Protein AF-A0A3S0E0T2-F1 (afdb_monomer_lite)

pLDDT: mean 77.17, std 16.11, range [39.56, 94.88]

Foldseek 3Di:
DVVVVVVVVVVVPPDPPCPPDPPPDPDPVVVVVVVCVVDDDVDDDPPDPPDFDDKWAWAAWADDVPDQWIWTDIDPDDIDIDGPVQDDRFWGWDQGPVRDTDIAGNQWIGGPNDIHHHDDDDDDDDD

Structure (mmCIF, N/CA/C/O backbone):
data_AF-A0A3S0E0T2-F1
#
_entry.id   AF-A0A3S0E0T2-F1
#
loop_
_atom_site.group_PDB
_atom_site.id
_atom_site.type_symbol
_atom_site.label_atom_id
_atom_site.label_alt_id
_atom_site.label_comp_id
_atom_site.label_asym_id
_atom_site.label_entity_id
_atom_site.label_seq_id
_atom_site.pdbx_PDB_ins_code
_atom_site.Cartn_x
_atom_site.Cartn_y
_atom_site.Cartn_z
_atom_site.occupancy
_atom_site.B_iso_or_equiv
_atom_site.auth_seq_id
_atom_site.auth_comp_id
_atom_site.auth_asym_id
_atom_site.auth_atom_id
_atom_site.pdbx_PDB_model_num
ATOM 1 N N . MET A 1 1 ? -60.738 26.864 17.335 1.00 58.75 1 MET A N 1
ATOM 2 C CA . MET A 1 1 ? -60.518 25.616 16.564 1.00 58.75 1 MET A CA 1
ATOM 3 C C . MET A 1 1 ? -59.844 25.845 15.204 1.00 58.75 1 MET A C 1
ATOM 5 O O . MET A 1 1 ? -58.855 25.179 14.947 1.00 58.75 1 MET A O 1
ATOM 9 N N . LYS A 1 2 ? -60.249 26.828 14.376 1.00 58.34 2 LYS A N 1
ATOM 10 C CA . LYS A 1 2 ? -59.573 27.142 13.087 1.00 58.34 2 LYS A CA 1
ATOM 11 C C . LYS A 1 2 ? -58.068 27.472 13.188 1.00 58.34 2 LYS A C 1
ATOM 13 O O . LYS A 1 2 ? -57.302 27.062 12.328 1.00 58.34 2 LYS A O 1
ATOM 18 N N . ARG A 1 3 ? -57.631 28.157 14.254 1.00 66.19 3 ARG A N 1
ATOM 19 C CA . ARG A 1 3 ? -56.207 28.491 14.476 1.00 66.19 3 ARG A CA 1
ATOM 20 C C . ARG A 1 3 ? -55.331 27.269 14.786 1.00 66.19 3 ARG A C 1
ATOM 22 O O . ARG A 1 3 ? -54.161 27.275 14.440 1.00 66.19 3 ARG A O 1
ATOM 29 N N . LEU A 1 4 ? -55.908 26.220 15.381 1.00 73.44 4 LEU A N 1
ATOM 30 C CA . LEU A 1 4 ? -55.196 24.973 15.686 1.00 73.44 4 LEU A CA 1
ATOM 31 C C . LEU A 1 4 ? -54.940 24.161 14.408 1.00 73.44 4 LEU A C 1
ATOM 33 O O . LEU A 1 4 ? -53.854 23.632 14.224 1.00 73.44 4 LEU A O 1
ATOM 37 N N . VAL A 1 5 ? -55.919 24.129 13.497 1.00 75.25 5 VAL A N 1
ATOM 38 C CA . VAL A 1 5 ? -55.799 23.456 12.191 1.00 75.25 5 VAL A CA 1
ATOM 39 C C . VAL A 1 5 ? -54.742 24.132 11.317 1.00 75.25 5 VAL A C 1
ATOM 41 O O . VAL A 1 5 ? -53.956 23.449 10.668 1.00 75.25 5 VAL A O 1
ATOM 44 N N . LEU A 1 6 ? -54.679 25.468 11.346 1.00 69.44 6 LEU A N 1
ATOM 45 C CA . LEU A 1 6 ? -53.649 26.214 10.622 1.00 69.44 6 LEU A CA 1
ATOM 46 C C . LEU A 1 6 ? -52.248 25.909 11.177 1.00 69.44 6 LEU A C 1
ATOM 48 O O . LEU A 1 6 ? -51.321 25.689 10.408 1.00 69.44 6 LEU A O 1
ATOM 52 N N . LEU A 1 7 ? -52.109 25.826 12.505 1.00 70.31 7 LEU A N 1
ATOM 53 C CA . LEU A 1 7 ? -50.840 25.482 13.149 1.00 70.31 7 LEU A CA 1
ATOM 54 C C . LEU A 1 7 ? -50.393 24.049 12.814 1.00 70.31 7 LEU A C 1
ATOM 56 O O . LEU A 1 7 ? -49.207 23.809 12.619 1.00 70.31 7 LEU A O 1
ATOM 60 N N . LEU A 1 8 ? -51.343 23.114 12.703 1.00 68.62 8 LEU A N 1
ATOM 61 C CA . LEU A 1 8 ? -51.059 21.717 12.366 1.00 68.62 8 LEU A CA 1
ATOM 62 C C . LEU A 1 8 ? -50.566 21.556 10.918 1.00 68.62 8 LEU A C 1
ATOM 64 O O . LEU A 1 8 ? -49.684 20.744 10.663 1.00 68.62 8 LEU A O 1
ATOM 68 N N . MET A 1 9 ? -51.093 22.358 9.985 1.00 65.19 9 MET A N 1
ATOM 69 C CA . MET A 1 9 ? -50.691 22.337 8.571 1.00 65.19 9 MET A CA 1
ATOM 70 C C . MET A 1 9 ? -49.297 22.930 8.325 1.00 65.19 9 MET A C 1
ATOM 72 O O . MET A 1 9 ? -48.598 22.476 7.423 1.00 65.19 9 MET A O 1
ATOM 76 N N . LEU A 1 10 ? -48.856 23.903 9.131 1.00 63.16 10 LEU A N 1
ATOM 77 C CA . LEU A 1 10 ? -47.511 24.477 8.988 1.00 63.16 10 LEU A CA 1
ATOM 78 C C . LEU A 1 10 ? -46.386 23.536 9.461 1.00 63.16 10 LEU A C 1
ATOM 80 O O . LEU A 1 10 ? -45.262 23.665 8.986 1.00 63.16 10 LEU A O 1
ATOM 84 N N . VAL A 1 11 ? -46.670 22.571 10.343 1.00 61.34 11 VAL A N 1
ATOM 85 C CA . VAL A 1 11 ? -45.660 21.619 10.856 1.00 61.34 11 VAL A CA 1
ATOM 86 C C . VAL A 1 11 ? -45.352 20.496 9.853 1.00 61.34 11 VAL A C 1
ATOM 88 O O . VAL A 1 11 ? -44.276 19.906 9.890 1.00 61.34 11 VAL A O 1
ATOM 91 N N . SER A 1 12 ? -46.252 20.211 8.909 1.00 59.22 12 SER A N 1
ATOM 92 C CA . SER A 1 12 ? -46.077 19.110 7.948 1.00 59.22 12 SER A CA 1
ATOM 93 C C . SER A 1 12 ? -45.154 19.435 6.764 1.00 59.22 12 SER A C 1
ATOM 95 O O . SER A 1 12 ? -44.809 18.528 6.010 1.00 59.22 12 SER A O 1
ATOM 97 N N . LEU A 1 13 ? -44.731 20.693 6.586 1.00 58.47 13 LEU A N 1
ATOM 98 C CA . LEU A 1 13 ? -43.877 21.100 5.458 1.00 58.47 13 LEU A CA 1
ATOM 99 C C . LEU A 1 13 ? -42.366 20.912 5.708 1.00 58.47 13 LEU A C 1
ATOM 101 O O . LEU A 1 13 ? -41.576 21.080 4.784 1.00 58.47 13 LEU A O 1
ATOM 105 N N . SER A 1 14 ? -41.940 20.543 6.919 1.00 54.09 14 SER A N 1
ATOM 106 C CA . SER A 1 14 ? -40.516 20.535 7.304 1.00 54.09 14 SER A CA 1
ATOM 107 C C . SER A 1 14 ? -39.761 19.221 7.032 1.00 54.09 14 SER A C 1
ATOM 109 O O . SER A 1 14 ? -38.610 19.095 7.434 1.00 54.09 14 SER A O 1
ATOM 111 N N . ALA A 1 15 ? -40.371 18.227 6.378 1.00 55.31 15 ALA A N 1
ATOM 112 C CA . ALA A 1 15 ? -39.846 16.854 6.376 1.00 55.31 15 ALA A CA 1
ATOM 113 C C . ALA A 1 15 ? -38.825 16.500 5.268 1.00 55.31 15 ALA A C 1
ATOM 115 O O . ALA A 1 15 ? -38.315 15.386 5.284 1.00 55.31 15 ALA A O 1
ATOM 116 N N . ASN A 1 16 ? -38.511 17.388 4.313 1.00 54.97 16 ASN A N 1
ATOM 117 C CA . ASN A 1 16 ? -37.729 17.011 3.114 1.00 54.97 16 ASN A CA 1
ATOM 118 C C . ASN A 1 16 ? -36.579 17.957 2.722 1.00 54.97 16 ASN A C 1
ATOM 120 O O . ASN A 1 16 ? -36.100 17.879 1.597 1.00 54.97 16 ASN A O 1
ATOM 124 N N . ALA A 1 17 ? -36.120 18.847 3.604 1.00 52.25 17 ALA A N 1
ATOM 125 C CA . ALA A 1 17 ? -35.097 19.838 3.238 1.00 52.25 17 ALA A CA 1
ATOM 126 C C . ALA A 1 17 ? -33.924 19.923 4.226 1.00 52.25 17 ALA A C 1
ATOM 128 O O . ALA A 1 17 ? -33.350 20.990 4.423 1.00 52.25 17 ALA A O 1
ATOM 129 N N . ALA A 1 18 ? -33.557 18.802 4.847 1.00 53.03 18 ALA A N 1
ATOM 130 C CA . ALA A 1 18 ? -32.244 18.675 5.464 1.00 53.03 18 ALA A CA 1
ATOM 131 C C . ALA A 1 18 ? -31.296 18.067 4.422 1.00 53.03 18 ALA A C 1
ATOM 133 O O . ALA A 1 18 ? -31.055 16.860 4.399 1.00 53.03 18 ALA A O 1
ATOM 134 N N . ASP A 1 19 ? -30.812 18.913 3.511 1.00 59.38 19 ASP A N 1
ATOM 135 C CA . ASP A 1 19 ? -29.590 18.636 2.757 1.00 59.38 19 ASP A CA 1
ATOM 136 C C . ASP A 1 19 ? -28.441 18.619 3.773 1.00 59.38 19 ASP A C 1
ATOM 138 O O . ASP A 1 19 ? -27.831 19.636 4.108 1.00 59.38 19 ASP A O 1
ATOM 142 N N . GLU A 1 20 ? -28.230 17.451 4.376 1.00 57.28 20 GLU A N 1
ATOM 143 C CA . GLU A 1 20 ? -27.214 17.244 5.398 1.00 57.28 20 GLU A CA 1
ATOM 144 C C . GLU A 1 20 ? -25.847 17.157 4.726 1.00 57.28 20 GLU A C 1
ATOM 146 O O . GLU A 1 20 ? -25.375 16.094 4.311 1.00 57.28 20 GLU A O 1
ATOM 151 N N . LEU A 1 21 ? -25.212 18.321 4.619 1.00 64.00 21 LEU A N 1
ATOM 152 C CA . LEU A 1 21 ? -23.791 18.470 4.348 1.00 64.00 21 LEU A CA 1
ATOM 153 C C . LEU A 1 21 ? -23.007 17.449 5.200 1.00 64.00 21 LEU A C 1
ATOM 155 O O . LEU A 1 21 ? -22.995 17.532 6.426 1.00 64.00 21 LEU A O 1
ATOM 159 N N . GLY A 1 22 ? -22.383 16.461 4.555 1.00 67.56 22 GLY A N 1
ATOM 160 C CA . GLY A 1 22 ? -21.648 15.382 5.234 1.00 67.56 22 GLY A CA 1
ATOM 161 C C . GLY A 1 22 ? -22.292 13.996 5.146 1.00 67.56 22 GLY A C 1
ATOM 162 O O . GLY A 1 22 ? -21.667 13.010 5.542 1.00 67.56 22 GLY A O 1
ATOM 163 N N . ARG A 1 23 ? -23.494 13.872 4.572 1.00 75.56 23 ARG A N 1
ATOM 164 C CA . ARG A 1 23 ? -24.074 12.568 4.250 1.00 75.56 23 ARG A CA 1
ATOM 165 C C . ARG A 1 23 ? -23.485 12.040 2.937 1.00 75.56 23 ARG A C 1
ATOM 167 O O . ARG A 1 23 ? -23.769 12.550 1.864 1.00 75.56 23 ARG A O 1
ATOM 174 N N . LEU A 1 24 ? -22.666 10.990 3.031 1.00 73.62 24 LEU A N 1
ATOM 175 C CA . LEU A 1 24 ? -21.995 10.373 1.874 1.00 73.62 24 LEU A CA 1
ATOM 176 C C . LEU A 1 24 ? -22.960 9.677 0.898 1.00 73.62 24 LEU A C 1
ATOM 178 O O . LEU A 1 24 ? -22.617 9.519 -0.268 1.00 73.62 24 LEU A O 1
ATOM 182 N N . PHE A 1 25 ? -24.137 9.243 1.372 1.00 77.75 25 PHE A N 1
ATOM 183 C CA . PHE A 1 25 ? -25.114 8.482 0.583 1.00 77.75 25 PHE A CA 1
ATOM 184 C C . PHE A 1 25 ? -26.540 8.913 0.891 1.00 77.75 25 PHE A C 1
ATOM 186 O O . PHE A 1 25 ? -26.967 8.907 2.054 1.00 77.75 25 PHE A O 1
ATOM 193 N N . TYR A 1 26 ? -27.314 9.185 -0.151 1.00 76.75 26 TYR A N 1
ATOM 194 C CA . TYR A 1 26 ? -28.698 9.624 -0.012 1.00 76.75 26 TYR A CA 1
ATOM 195 C C . TYR A 1 26 ? -29.654 8.434 0.114 1.00 76.75 26 TYR A C 1
ATOM 197 O O . TYR A 1 26 ? -30.710 8.549 0.739 1.00 76.75 26 TYR A O 1
ATOM 205 N N . THR A 1 27 ? -29.250 7.248 -0.363 1.00 81.06 27 THR A N 1
ATOM 206 C CA . THR A 1 27 ? -30.052 6.018 -0.264 1.00 81.06 27 THR A CA 1
ATOM 207 C C . THR A 1 27 ? -29.240 4.791 0.188 1.00 81.06 27 THR A C 1
ATOM 209 O O . THR A 1 27 ? -28.043 4.691 -0.089 1.00 81.06 27 THR A O 1
ATOM 212 N N . PRO A 1 28 ? -29.873 3.791 0.839 1.00 76.81 28 PRO A N 1
ATOM 213 C CA . PRO A 1 28 ? -29.221 2.512 1.139 1.00 76.81 28 PRO A CA 1
ATOM 214 C C . PRO A 1 28 ? -28.749 1.740 -0.106 1.00 76.81 28 PRO A C 1
ATOM 216 O O . PRO A 1 28 ? -27.790 0.975 -0.027 1.00 76.81 28 PRO A O 1
ATOM 219 N N . ALA A 1 29 ? -29.415 1.923 -1.251 1.00 79.31 29 ALA A N 1
ATOM 220 C CA . ALA A 1 29 ? -29.049 1.275 -2.510 1.00 79.31 29 ALA A CA 1
ATOM 221 C C . ALA A 1 29 ? -27.719 1.810 -3.069 1.00 79.31 29 ALA A C 1
ATOM 223 O O . ALA A 1 29 ? -26.887 1.033 -3.532 1.00 79.31 29 ALA A O 1
ATOM 224 N N . GLU A 1 30 ? -27.489 3.118 -2.950 1.00 81.56 30 GLU A N 1
ATOM 225 C CA . GLU A 1 30 ? -26.265 3.793 -3.393 1.00 81.56 30 GLU A CA 1
ATOM 226 C C . GLU A 1 30 ? -25.028 3.296 -2.631 1.00 81.56 30 GLU A C 1
ATOM 228 O O . GLU A 1 30 ? -24.007 2.963 -3.233 1.00 81.56 30 GLU A O 1
ATOM 233 N N . ARG A 1 31 ? -25.160 3.107 -1.312 1.00 84.06 31 ARG A N 1
ATOM 234 C CA . ARG A 1 31 ? -24.115 2.487 -0.486 1.00 84.06 31 ARG A CA 1
ATOM 235 C C . ARG A 1 31 ? -23.771 1.068 -0.954 1.00 84.06 31 ARG A C 1
ATOM 237 O O . ARG A 1 31 ? -22.596 0.743 -1.111 1.00 84.06 31 ARG A O 1
ATOM 244 N N . ARG A 1 32 ? -24.782 0.237 -1.246 1.00 81.81 32 ARG A N 1
ATOM 245 C CA . ARG A 1 32 ? -24.570 -1.150 -1.707 1.00 81.81 32 ARG A CA 1
ATOM 246 C C . ARG A 1 32 ? -23.755 -1.226 -2.998 1.00 81.81 32 ARG A C 1
ATOM 248 O O . ARG A 1 32 ? -22.990 -2.168 -3.167 1.00 81.81 32 ARG A O 1
ATOM 255 N N . MET A 1 33 ? -23.889 -0.254 -3.902 1.00 79.12 33 MET A N 1
ATOM 256 C CA . MET A 1 33 ? -23.121 -0.238 -5.152 1.00 79.12 33 MET A CA 1
ATOM 257 C C . MET A 1 33 ? -21.618 -0.034 -4.926 1.00 79.12 33 MET A C 1
ATOM 259 O O . MET A 1 33 ? -20.813 -0.594 -5.667 1.00 79.12 33 MET A O 1
ATOM 263 N N . ILE A 1 34 ? -21.226 0.744 -3.914 1.00 78.31 34 ILE A N 1
ATOM 264 C CA . ILE A 1 34 ? -19.813 0.943 -3.558 1.00 78.31 34 ILE A CA 1
ATOM 265 C C . ILE A 1 34 ? -19.280 -0.260 -2.793 1.00 78.31 34 ILE A C 1
ATOM 267 O O . ILE A 1 34 ? -18.187 -0.729 -3.105 1.00 78.31 34 ILE A O 1
ATOM 271 N N . ASP A 1 35 ? -20.071 -0.803 -1.866 1.00 77.81 35 ASP A N 1
ATOM 272 C CA . ASP A 1 35 ? -19.707 -2.016 -1.133 1.00 77.81 35 ASP A CA 1
ATOM 273 C C . ASP A 1 35 ? -19.425 -3.173 -2.119 1.00 77.81 35 ASP A C 1
ATOM 275 O O . ASP A 1 35 ? -18.408 -3.854 -2.008 1.00 77.81 35 ASP A O 1
ATOM 279 N N . LEU A 1 36 ? -20.242 -3.327 -3.173 1.00 75.50 36 LEU A N 1
ATOM 280 C CA . LEU A 1 36 ? -20.022 -4.312 -4.245 1.00 75.50 36 LEU A CA 1
ATOM 281 C C . LEU A 1 36 ? -18.758 -4.059 -5.083 1.00 75.50 36 LEU A C 1
ATOM 283 O O . LEU A 1 36 ? -18.188 -5.005 -5.618 1.00 75.50 36 LEU A O 1
ATOM 287 N N . ARG A 1 37 ? -18.302 -2.807 -5.218 1.00 70.00 37 ARG A N 1
ATOM 288 C CA . ARG A 1 37 ? -17.050 -2.484 -5.930 1.00 70.00 37 ARG A CA 1
ATOM 289 C C . ARG A 1 37 ? -15.807 -2.766 -5.087 1.00 70.00 37 ARG A C 1
ATOM 291 O O . ARG A 1 37 ? -14.751 -3.034 -5.652 1.00 70.00 37 ARG A O 1
ATOM 298 N N . GLN A 1 38 ? -15.915 -2.685 -3.761 1.00 66.75 38 GLN A N 1
ATOM 299 C CA . GLN A 1 38 ? -14.792 -2.907 -2.841 1.00 66.75 38 GLN A CA 1
ATOM 300 C C . GLN A 1 38 ? -14.480 -4.391 -2.631 1.00 66.75 38 GLN A C 1
ATOM 302 O O . GLN A 1 38 ? -13.341 -4.744 -2.327 1.00 66.75 38 GLN A O 1
ATOM 307 N N . PHE A 1 39 ? -15.461 -5.265 -2.850 1.00 54.16 39 PHE A N 1
ATOM 308 C CA . PHE A 1 39 ? -15.246 -6.701 -2.964 1.00 54.16 39 PHE A CA 1
ATOM 309 C C . PHE A 1 39 ? -15.238 -7.079 -4.445 1.00 54.16 39 PHE A C 1
ATOM 311 O O . PHE A 1 39 ? -16.297 -7.414 -4.976 1.00 54.16 39 PHE A O 1
ATOM 318 N N . PRO A 1 40 ? -14.086 -7.052 -5.146 1.00 50.09 40 PRO A N 1
ATOM 319 C CA . PRO A 1 40 ? -14.028 -7.716 -6.434 1.00 50.09 40 PRO A CA 1
ATOM 320 C C . PRO A 1 40 ? -14.423 -9.170 -6.185 1.00 50.09 40 PRO A C 1
ATOM 322 O O . PRO A 1 40 ? -13.781 -9.872 -5.397 1.00 50.09 40 PRO A O 1
ATOM 325 N N . ALA A 1 41 ? -15.528 -9.588 -6.806 1.00 50.69 41 ALA A N 1
ATOM 326 C CA . ALA A 1 41 ? -15.875 -10.989 -6.913 1.00 50.69 41 ALA A CA 1
ATOM 327 C C . ALA A 1 41 ? -14.603 -11.716 -7.353 1.00 50.69 41 ALA A C 1
ATOM 329 O O . ALA A 1 41 ? -13.982 -11.344 -8.353 1.00 50.69 41 ALA A O 1
ATOM 330 N N . ALA A 1 42 ? -14.165 -12.682 -6.549 1.00 48.91 42 ALA A N 1
ATOM 331 C CA . ALA A 1 42 ? -13.076 -13.561 -6.922 1.00 48.91 42 ALA A CA 1
ATOM 332 C C . ALA A 1 42 ? -13.454 -14.196 -8.270 1.00 48.91 42 ALA A C 1
ATOM 334 O O . ALA A 1 42 ? -14.345 -15.039 -8.308 1.00 48.91 42 ALA A O 1
ATOM 335 N N . GLY A 1 43 ? -12.855 -13.726 -9.368 1.00 47.03 43 GLY A N 1
ATOM 336 C CA . GLY A 1 43 ? -13.108 -14.269 -10.705 1.00 47.03 43 GLY A CA 1
ATOM 337 C C . GLY A 1 43 ? -13.474 -13.285 -11.819 1.00 47.03 43 GLY A C 1
ATOM 338 O O . GLY A 1 43 ? -13.852 -13.748 -12.887 1.00 47.03 43 GLY A O 1
ATOM 339 N N . ALA A 1 44 ? -13.362 -11.965 -11.643 1.00 41.34 44 ALA A N 1
ATOM 340 C CA . ALA A 1 44 ? -13.352 -11.064 -12.799 1.00 41.34 44 ALA A CA 1
ATOM 341 C C . ALA A 1 44 ? -11.904 -10.816 -13.239 1.00 41.34 44 ALA A C 1
ATOM 343 O O . ALA A 1 44 ? -11.216 -9.967 -12.668 1.00 41.34 44 ALA A O 1
ATOM 344 N N . ASP A 1 45 ? -11.465 -11.587 -14.236 1.00 42.78 45 ASP A N 1
ATOM 345 C CA . ASP A 1 45 ? -10.259 -11.354 -15.027 1.00 42.78 45 ASP A CA 1
ATOM 346 C C . ASP A 1 45 ? -10.196 -9.886 -15.466 1.00 42.78 45 ASP A C 1
ATOM 348 O O . ASP A 1 45 ? -10.750 -9.476 -16.488 1.00 42.78 45 ASP A O 1
ATOM 352 N N . LYS A 1 46 ? -9.471 -9.064 -14.704 1.00 45.06 46 LYS A N 1
ATOM 353 C CA . LYS A 1 46 ? -8.816 -7.903 -15.289 1.00 45.06 46 LYS A CA 1
ATOM 354 C C . LYS A 1 46 ? -7.638 -8.442 -16.076 1.00 45.06 46 LYS A C 1
ATOM 356 O O . LYS A 1 46 ? -6.551 -8.632 -15.538 1.00 45.06 46 LYS A O 1
ATOM 361 N N . GLN A 1 47 ? -7.940 -8.720 -17.339 1.00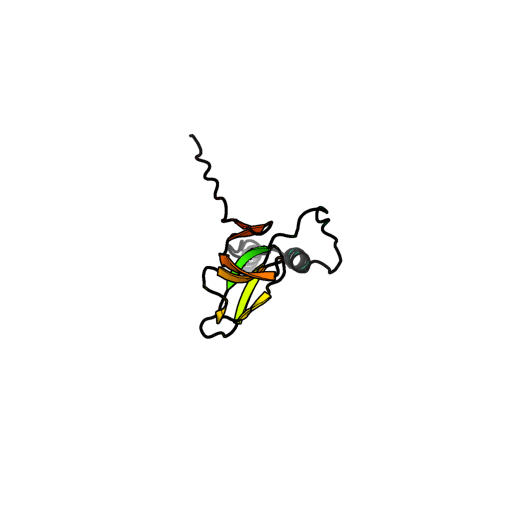 43.25 47 GLN A N 1
ATOM 362 C CA . GLN A 1 47 ? -7.052 -8.745 -18.490 1.00 43.25 47 GLN A CA 1
ATOM 363 C C . GLN A 1 47 ? -5.795 -7.912 -18.212 1.00 43.25 47 GLN A C 1
ATOM 365 O O . GLN A 1 47 ? -5.767 -6.696 -18.382 1.00 43.25 47 GLN A O 1
ATOM 370 N N . THR A 1 48 ? -4.783 -8.586 -17.676 1.00 40.88 48 THR A N 1
ATOM 371 C CA . THR A 1 48 ? -3.455 -8.029 -17.471 1.00 40.88 48 THR A CA 1
ATOM 372 C C . THR A 1 48 ? -2.716 -8.349 -18.749 1.00 40.88 48 THR A C 1
ATOM 374 O O . THR A 1 48 ? -2.630 -9.514 -19.138 1.00 40.88 48 THR A O 1
ATOM 377 N N . GLU A 1 49 ? -2.272 -7.304 -19.437 1.00 40.66 49 GLU A N 1
ATOM 378 C CA . GLU A 1 49 ? -1.400 -7.399 -20.597 1.00 40.66 49 GLU A CA 1
ATOM 379 C C . GLU A 1 49 ? -0.300 -8.431 -20.327 1.00 40.66 49 GLU A C 1
ATOM 381 O O . GLU A 1 49 ? 0.518 -8.299 -19.415 1.00 40.66 49 GLU A O 1
ATOM 386 N N . ALA A 1 50 ? -0.330 -9.506 -21.107 1.00 39.56 50 ALA A N 1
ATOM 387 C CA . ALA A 1 50 ? 0.700 -10.520 -21.104 1.00 39.56 50 ALA A CA 1
ATOM 388 C C . ALA A 1 50 ? 2.003 -9.883 -21.607 1.00 39.56 50 ALA A C 1
ATOM 390 O O . ALA A 1 50 ? 2.090 -9.517 -22.778 1.00 39.56 50 ALA A O 1
ATOM 391 N N . GLY A 1 51 ? 3.016 -9.758 -20.740 1.00 40.59 51 GLY A N 1
ATOM 392 C CA . GLY A 1 51 ? 4.385 -9.501 -21.207 1.00 40.59 51 GLY A CA 1
ATOM 393 C C . GLY A 1 51 ? 5.350 -8.719 -20.313 1.00 40.59 51 GLY A C 1
ATOM 394 O O . GLY A 1 51 ? 6.493 -8.556 -20.728 1.00 40.59 51 GLY A O 1
ATOM 395 N N . ALA A 1 52 ? 4.978 -8.259 -19.115 1.00 45.44 52 ALA A N 1
ATOM 396 C CA . ALA A 1 52 ? 5.925 -7.610 -18.197 1.00 45.44 52 ALA A CA 1
ATOM 397 C C . ALA A 1 52 ? 5.902 -8.278 -16.812 1.00 45.44 52 ALA A C 1
ATOM 399 O O . ALA A 1 52 ? 4.817 -8.630 -16.341 1.00 45.44 52 ALA A O 1
ATOM 400 N N . PRO A 1 53 ? 7.054 -8.464 -16.130 1.00 53.25 53 PRO A N 1
ATOM 401 C CA . PRO A 1 53 ? 7.034 -8.873 -14.732 1.00 53.25 53 PRO A CA 1
ATOM 402 C C . PRO A 1 53 ? 6.245 -7.817 -13.956 1.00 53.25 53 PRO A C 1
ATOM 404 O O . PRO A 1 53 ? 6.568 -6.630 -14.021 1.00 53.25 53 PRO A O 1
ATOM 407 N N . ALA A 1 54 ? 5.174 -8.251 -13.288 1.00 68.19 54 ALA A N 1
ATOM 408 C CA . ALA A 1 54 ? 4.285 -7.376 -12.541 1.00 68.19 54 ALA A CA 1
ATOM 409 C C . ALA A 1 54 ? 5.117 -6.542 -11.558 1.00 68.19 54 ALA A C 1
ATOM 411 O O . ALA A 1 54 ? 5.697 -7.077 -10.610 1.00 68.19 54 ALA A O 1
ATOM 412 N N . GLY A 1 55 ? 5.232 -5.241 -11.830 1.00 83.19 55 GLY A N 1
ATOM 413 C CA . GLY A 1 55 ? 5.935 -4.319 -10.951 1.00 83.19 55 GLY A CA 1
ATOM 414 C C . GLY A 1 55 ? 5.311 -4.329 -9.556 1.00 83.19 55 GLY A C 1
ATOM 415 O O . GLY A 1 55 ? 4.119 -4.609 -9.389 1.00 83.19 55 GLY A O 1
ATOM 416 N N . ILE A 1 56 ? 6.120 -4.035 -8.541 1.00 89.50 56 ILE A N 1
ATOM 417 C CA . ILE A 1 56 ? 5.623 -3.840 -7.177 1.00 89.50 56 ILE A CA 1
ATOM 418 C C . ILE A 1 56 ? 5.649 -2.352 -6.884 1.00 89.50 56 ILE A C 1
ATOM 420 O O . ILE A 1 56 ? 6.712 -1.744 -6.817 1.00 89.50 56 ILE A O 1
ATOM 424 N N . LYS A 1 57 ? 4.479 -1.773 -6.655 1.00 92.25 57 LYS A N 1
ATOM 425 C CA . LYS A 1 57 ? 4.305 -0.382 -6.262 1.00 92.25 57 LYS A CA 1
ATOM 426 C C . LYS A 1 57 ? 3.800 -0.294 -4.838 1.00 92.25 57 LYS A C 1
ATOM 428 O O . LYS A 1 57 ? 2.741 -0.833 -4.524 1.00 92.25 57 LYS A O 1
ATOM 433 N N . LEU A 1 58 ? 4.513 0.426 -3.979 1.00 93.81 58 LEU A N 1
ATOM 434 C CA . LEU A 1 58 ? 4.060 0.652 -2.610 1.00 93.81 58 LEU A CA 1
ATOM 435 C C . LEU A 1 58 ? 3.131 1.869 -2.576 1.00 93.81 58 LEU A C 1
ATOM 437 O O . LEU A 1 58 ? 3.558 2.995 -2.813 1.00 93.81 58 LEU A O 1
ATOM 441 N N . ARG A 1 59 ? 1.846 1.665 -2.279 1.00 93.31 59 ARG A N 1
ATOM 442 C CA . ARG A 1 59 ? 0.841 2.741 -2.218 1.00 93.31 59 ARG A CA 1
ATOM 443 C C . ARG A 1 59 ? 0.732 3.396 -0.857 1.00 93.31 59 ARG A C 1
ATOM 445 O O . ARG A 1 59 ? 0.367 4.563 -0.776 1.00 93.31 59 ARG A O 1
ATOM 452 N N . GLY A 1 60 ? 1.004 2.647 0.202 1.00 92.88 60 GLY A N 1
ATOM 453 C CA . GLY A 1 60 ? 0.817 3.144 1.552 1.00 92.88 60 GLY A CA 1
ATOM 454 C C . GLY A 1 60 ? 1.344 2.187 2.599 1.00 92.88 60 GLY A C 1
ATOM 455 O O . GLY A 1 60 ? 1.429 0.976 2.383 1.00 92.88 60 GLY A O 1
ATOM 456 N N . VAL A 1 61 ? 1.679 2.767 3.743 1.00 93.81 61 VAL A N 1
ATOM 457 C CA . VAL A 1 61 ? 2.101 2.061 4.945 1.00 93.81 61 VAL A CA 1
ATOM 458 C C . VAL A 1 61 ? 1.350 2.674 6.114 1.00 93.81 61 VAL A C 1
ATOM 460 O O . VAL A 1 61 ? 1.380 3.886 6.307 1.00 93.81 61 VAL A O 1
ATOM 463 N N . VAL A 1 62 ? 0.675 1.842 6.901 1.00 93.31 62 VAL A N 1
ATOM 464 C CA . VAL A 1 62 ? 0.035 2.263 8.149 1.00 93.31 62 VAL A CA 1
ATOM 465 C 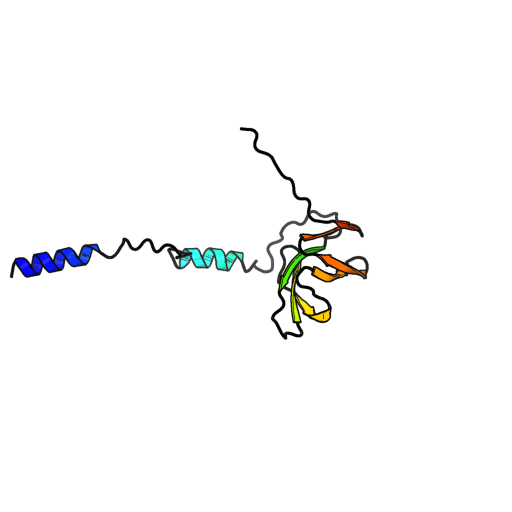C . VAL A 1 62 ? 0.553 1.394 9.274 1.00 93.31 62 VAL A C 1
ATOM 467 O O . VAL A 1 62 ? 0.495 0.165 9.225 1.00 93.31 62 VAL A O 1
ATOM 470 N N . ARG A 1 63 ? 1.029 2.040 10.331 1.00 92.50 63 ARG A N 1
ATOM 471 C CA . ARG A 1 63 ? 1.479 1.377 11.547 1.00 92.50 63 ARG A CA 1
ATOM 472 C C . ARG A 1 63 ? 0.821 2.049 12.740 1.00 92.50 63 ARG A C 1
ATOM 474 O O . ARG A 1 63 ? 0.993 3.244 12.951 1.00 92.50 63 ARG A O 1
ATOM 481 N N . ALA A 1 64 ? 0.105 1.270 13.543 1.00 90.50 64 ALA A N 1
ATOM 482 C CA . ALA A 1 64 ? -0.393 1.756 14.821 1.00 90.50 64 ALA A CA 1
ATOM 483 C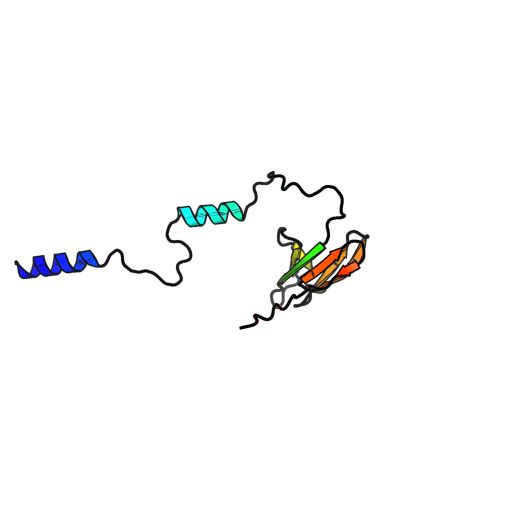 C . ALA A 1 64 ? 0.762 1.884 15.826 1.00 90.50 64 ALA A C 1
ATOM 485 O O . ALA A 1 64 ? 1.637 1.012 15.907 1.00 90.50 64 ALA A O 1
ATOM 486 N N . THR A 1 65 ? 0.760 2.958 16.613 1.00 88.31 65 THR A N 1
ATOM 487 C CA . THR A 1 65 ? 1.737 3.173 17.685 1.00 88.31 65 THR A CA 1
ATOM 488 C C . THR A 1 65 ? 1.724 1.991 18.655 1.00 88.31 65 THR A C 1
ATOM 490 O O . THR A 1 65 ? 0.667 1.556 19.102 1.00 88.31 65 THR A O 1
ATOM 493 N N . GLY A 1 66 ? 2.900 1.432 18.951 1.00 87.88 66 GLY A N 1
ATOM 494 C CA . GLY A 1 66 ? 3.040 0.258 19.825 1.00 87.88 66 GLY A CA 1
ATOM 495 C C . GLY A 1 66 ? 2.728 -1.096 19.169 1.00 87.88 66 GLY A C 1
ATOM 496 O O . GLY A 1 66 ? 2.976 -2.131 19.783 1.00 87.88 66 GLY A O 1
ATOM 497 N N . SER A 1 67 ? 2.255 -1.129 17.917 1.00 89.00 67 SER A N 1
ATOM 498 C CA . SER A 1 67 ? 2.014 -2.387 17.203 1.00 89.00 67 SER A CA 1
ATOM 499 C C . SER A 1 67 ? 3.315 -3.036 16.716 1.00 89.00 67 SER A C 1
ATOM 501 O O . SER A 1 67 ? 4.246 -2.360 16.258 1.00 89.00 67 SER A O 1
ATOM 503 N N . LYS A 1 68 ? 3.338 -4.375 16.766 1.00 92.94 68 LYS A N 1
ATOM 504 C CA . LYS A 1 68 ? 4.362 -5.234 16.144 1.00 92.94 68 LYS A CA 1
ATOM 505 C C . LYS A 1 68 ? 4.120 -5.460 14.651 1.00 92.94 68 LYS A C 1
ATOM 507 O O . LYS A 1 68 ? 4.994 -5.996 13.975 1.00 92.94 68 LYS A O 1
ATOM 512 N N . HIS A 1 69 ? 2.968 -5.032 14.140 1.00 92.81 69 HIS A N 1
ATOM 513 C CA . HIS A 1 69 ? 2.571 -5.180 12.747 1.00 92.81 69 HIS A CA 1
ATOM 514 C C . HIS A 1 69 ? 2.361 -3.824 12.077 1.00 92.81 69 HIS A C 1
ATOM 516 O O . HIS A 1 69 ? 1.906 -2.864 12.708 1.00 92.81 69 HIS A O 1
ATOM 522 N N . ALA A 1 70 ? 2.669 -3.775 10.789 1.00 94.00 70 ALA A N 1
ATOM 523 C CA . ALA A 1 70 ? 2.315 -2.689 9.892 1.00 94.00 70 ALA A CA 1
ATOM 524 C C . ALA A 1 70 ? 1.479 -3.249 8.741 1.00 94.00 70 ALA A C 1
ATOM 526 O O . ALA A 1 70 ? 1.668 -4.390 8.324 1.00 94.00 70 ALA A O 1
ATOM 527 N N . THR A 1 71 ? 0.554 -2.440 8.248 1.00 94.06 71 THR A N 1
ATOM 528 C CA . THR A 1 71 ? -0.281 -2.756 7.093 1.00 94.06 71 THR A CA 1
ATOM 529 C C . THR A 1 71 ? 0.294 -2.050 5.871 1.00 94.06 71 THR A C 1
ATOM 531 O O . THR A 1 71 ? 0.554 -0.847 5.921 1.00 94.06 71 THR A O 1
ATOM 534 N N . LEU A 1 72 ? 0.517 -2.798 4.798 1.00 94.25 72 LEU A N 1
ATOM 535 C CA . LEU A 1 72 ? 1.058 -2.335 3.528 1.00 94.25 72 LEU A CA 1
ATOM 536 C C . LEU A 1 72 ? -0.014 -2.436 2.452 1.00 94.25 72 LEU A C 1
ATOM 538 O O . LEU A 1 72 ? -0.743 -3.421 2.392 1.00 94.25 72 LEU A O 1
ATOM 542 N N . TRP A 1 73 ? -0.068 -1.455 1.563 1.00 94.06 73 TRP A N 1
ATOM 543 C CA . TRP A 1 73 ? -0.867 -1.543 0.345 1.00 94.06 73 TRP A CA 1
ATOM 544 C C . TRP A 1 73 ? 0.078 -1.615 -0.841 1.00 94.06 73 TRP A C 1
ATOM 546 O O . TRP A 1 73 ? 0.794 -0.653 -1.126 1.00 94.06 73 TRP A O 1
ATOM 556 N N . LEU A 1 74 ? 0.092 -2.767 -1.504 1.00 92.00 74 LEU A N 1
ATOM 557 C CA . LEU A 1 74 ? 0.892 -3.017 -2.695 1.00 92.00 74 LEU A CA 1
ATOM 558 C C . LEU A 1 74 ? -0.020 -3.012 -3.923 1.00 92.00 74 LEU A C 1
ATOM 560 O O . LEU A 1 74 ? -1.105 -3.597 -3.906 1.00 92.00 74 LEU A O 1
ATOM 564 N N . ASN A 1 75 ? 0.433 -2.361 -4.994 1.00 90.00 75 ASN A N 1
ATOM 565 C CA . ASN A 1 75 ? -0.300 -2.217 -6.250 1.00 90.00 75 ASN A CA 1
ATOM 566 C C . ASN A 1 75 ? -1.727 -1.697 -6.005 1.00 90.00 75 ASN A C 1
ATOM 568 O O . ASN A 1 75 ? -1.901 -0.752 -5.241 1.00 90.00 75 ASN A O 1
ATOM 572 N N . ASP A 1 76 ? -2.739 -2.291 -6.633 1.00 81.62 76 ASP A N 1
ATOM 573 C CA . ASP A 1 76 ? -4.154 -1.998 -6.368 1.00 81.62 76 ASP A CA 1
ATOM 574 C C . ASP A 1 76 ? -4.821 -3.177 -5.623 1.00 81.62 76 ASP A C 1
ATOM 576 O O . ASP A 1 76 ? -5.999 -3.483 -5.811 1.00 81.62 76 ASP A O 1
ATOM 580 N N . GLY A 1 77 ? -4.021 -3.894 -4.823 1.00 81.38 77 GLY A N 1
ATOM 581 C CA . GLY A 1 77 ? -4.394 -5.131 -4.145 1.00 81.38 77 GLY A CA 1
ATOM 582 C C . GLY A 1 77 ? -4.940 -4.946 -2.729 1.00 81.38 77 GLY A C 1
ATOM 583 O O . GLY A 1 77 ? -5.148 -3.839 -2.227 1.00 81.38 77 GLY A O 1
ATOM 584 N N . LYS A 1 78 ? -5.177 -6.083 -2.064 1.00 84.19 78 LYS A N 1
ATOM 585 C CA . LYS A 1 78 ? -5.568 -6.117 -0.651 1.00 84.19 78 LYS A CA 1
ATOM 586 C C . LYS A 1 78 ? -4.414 -5.649 0.233 1.00 84.19 78 LYS A C 1
ATOM 588 O O . LYS A 1 78 ? -3.248 -5.783 -0.118 1.00 84.19 78 LYS A O 1
ATOM 593 N N . ALA A 1 79 ? -4.770 -5.133 1.402 1.00 87.19 79 ALA A N 1
ATOM 594 C CA . ALA A 1 79 ? -3.796 -4.751 2.404 1.00 87.19 79 ALA A CA 1
ATOM 595 C C . ALA A 1 79 ? -3.072 -5.996 2.951 1.00 87.19 79 ALA A C 1
ATOM 597 O O . ALA A 1 79 ? -3.716 -6.980 3.322 1.00 87.19 79 ALA A O 1
ATOM 598 N N . GLU A 1 80 ? -1.747 -5.942 3.021 1.00 88.50 80 GLU A N 1
ATOM 599 C CA . GLU A 1 80 ? -0.889 -7.011 3.526 1.00 88.50 80 GLU A CA 1
ATOM 600 C C . GLU A 1 80 ? -0.317 -6.647 4.896 1.00 88.50 80 GLU A C 1
ATOM 602 O O . GLU A 1 80 ? 0.015 -5.494 5.166 1.00 88.50 80 GLU A O 1
ATOM 607 N N . SER A 1 81 ? -0.179 -7.634 5.779 1.00 88.88 81 SER A N 1
ATOM 608 C CA . SER A 1 81 ? 0.432 -7.434 7.094 1.00 88.88 81 SER A CA 1
ATOM 609 C C . SER A 1 81 ? 1.916 -7.784 7.045 1.00 88.88 81 SER A C 1
ATOM 611 O O . SER A 1 81 ? 2.292 -8.880 6.634 1.00 88.88 81 SER A O 1
ATOM 613 N N . THR A 1 82 ? 2.764 -6.871 7.510 1.00 89.62 82 THR A N 1
ATOM 614 C CA . THR A 1 82 ? 4.201 -7.089 7.694 1.00 89.62 82 THR A CA 1
ATOM 615 C C . THR A 1 82 ? 4.614 -6.812 9.138 1.00 89.62 82 THR A C 1
ATOM 617 O O . THR A 1 82 ? 3.853 -6.269 9.942 1.00 89.62 82 THR A O 1
ATOM 620 N N . SER A 1 83 ? 5.850 -7.165 9.485 1.00 89.19 83 SER A N 1
ATOM 621 C CA . SER A 1 83 ? 6.442 -6.755 10.759 1.00 89.19 83 SER A CA 1
ATOM 622 C C . SER A 1 83 ? 6.660 -5.244 10.780 1.00 89.19 83 SER A C 1
ATOM 624 O O . SER A 1 83 ? 7.256 -4.677 9.866 1.00 89.19 83 SER A O 1
ATOM 626 N N . ALA A 1 84 ? 6.270 -4.604 11.877 1.00 81.88 84 ALA A N 1
ATOM 627 C CA . ALA A 1 84 ? 6.515 -3.190 12.131 1.00 81.88 84 ALA A CA 1
ATOM 628 C C . ALA A 1 84 ? 8.004 -2.810 12.102 1.00 81.88 84 ALA A C 1
ATOM 630 O O . ALA A 1 84 ? 8.323 -1.653 11.869 1.00 81.88 84 ALA A O 1
ATOM 631 N N . GLN A 1 85 ? 8.919 -3.757 12.333 1.00 85.56 85 GLN A N 1
ATOM 632 C CA . GLN A 1 85 ? 10.361 -3.501 12.237 1.00 85.56 85 GLN A CA 1
ATOM 633 C C . GLN A 1 85 ? 10.832 -3.311 10.790 1.00 85.56 85 GLN A C 1
ATOM 635 O O . GLN A 1 85 ? 11.862 -2.688 10.564 1.00 85.56 85 GLN A O 1
ATOM 640 N N . ARG A 1 86 ? 10.082 -3.843 9.818 1.00 88.19 86 ARG A N 1
ATOM 641 C CA . ARG A 1 86 ? 10.373 -3.728 8.382 1.00 88.19 86 ARG A CA 1
ATOM 642 C C . ARG A 1 86 ? 9.644 -2.559 7.727 1.00 88.19 86 ARG A C 1
ATOM 644 O O . ARG A 1 86 ? 9.739 -2.395 6.518 1.00 88.19 86 ARG A O 1
ATOM 651 N N . ALA A 1 87 ? 8.898 -1.770 8.495 1.00 90.25 87 ALA A N 1
ATOM 652 C CA . ALA A 1 87 ? 8.079 -0.680 7.990 1.00 90.25 87 ALA A CA 1
ATOM 653 C C . ALA A 1 87 ? 8.415 0.627 8.716 1.00 90.25 87 ALA A C 1
ATOM 655 O O . ALA A 1 87 ? 8.449 0.690 9.945 1.00 90.25 87 ALA A O 1
ATOM 656 N N . THR A 1 88 ? 8.637 1.679 7.941 1.00 90.50 88 THR A N 1
ATOM 657 C CA . THR A 1 88 ? 8.766 3.060 8.403 1.00 90.50 88 THR A CA 1
ATOM 658 C C . THR A 1 88 ? 7.524 3.849 7.991 1.00 90.50 88 THR A C 1
ATOM 660 O O . THR A 1 88 ? 6.678 3.361 7.245 1.00 90.50 88 THR A O 1
ATOM 663 N N . ASN A 1 89 ? 7.382 5.082 8.476 1.00 87.19 89 ASN A N 1
ATOM 664 C CA . ASN A 1 89 ? 6.216 5.909 8.136 1.00 87.19 89 ASN A CA 1
ATOM 665 C C . ASN A 1 89 ? 6.153 6.262 6.636 1.00 87.19 89 ASN A C 1
ATOM 667 O O . ASN A 1 89 ? 5.087 6.565 6.116 1.00 87.19 89 ASN A O 1
ATOM 671 N N . ASP A 1 90 ? 7.294 6.226 5.952 1.00 91.31 90 ASP A N 1
ATOM 672 C CA . ASP A 1 90 ? 7.488 6.597 4.550 1.00 91.31 90 ASP A CA 1
ATOM 673 C C . ASP A 1 90 ? 7.756 5.397 3.625 1.00 91.31 90 ASP A C 1
ATOM 675 O O . ASP A 1 90 ? 7.919 5.597 2.424 1.00 91.31 90 ASP A O 1
ATOM 679 N N . GLY A 1 91 ? 7.829 4.160 4.132 1.00 92.75 91 GLY A N 1
ATOM 680 C CA . GLY A 1 91 ? 8.215 3.012 3.308 1.00 92.75 91 GLY A CA 1
ATOM 681 C C . GLY A 1 91 ? 8.282 1.673 4.033 1.00 92.75 91 GLY A C 1
ATOM 682 O O . GLY A 1 91 ? 8.004 1.569 5.224 1.00 92.75 91 GLY A O 1
ATOM 683 N N . ALA A 1 92 ? 8.663 0.626 3.307 1.00 93.88 92 ALA A N 1
ATOM 684 C CA . ALA A 1 92 ? 8.838 -0.713 3.858 1.00 93.88 92 ALA A CA 1
ATOM 685 C C . ALA A 1 92 ? 9.919 -1.509 3.117 1.00 93.88 92 ALA A C 1
ATOM 687 O O . ALA A 1 92 ? 10.168 -1.306 1.928 1.00 93.88 92 ALA A O 1
ATOM 688 N N . GLU A 1 93 ? 10.560 -2.428 3.833 1.00 94.31 93 GLU A N 1
ATOM 689 C CA . GLU A 1 93 ? 11.449 -3.435 3.266 1.00 94.31 93 GLU A CA 1
ATOM 690 C C . GLU A 1 93 ? 10.620 -4.63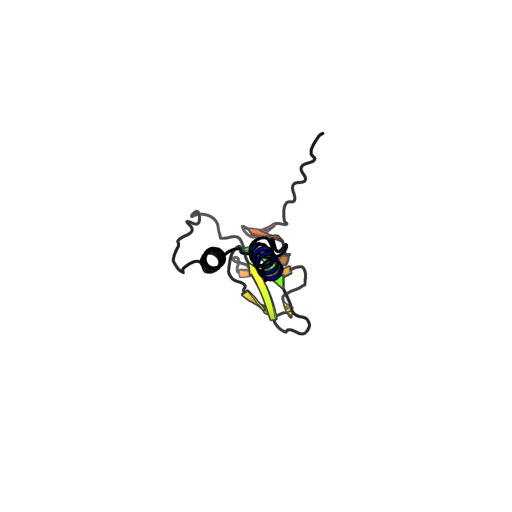8 2.802 1.00 94.31 93 GLU A C 1
ATOM 692 O O . GLU A 1 93 ? 9.927 -5.287 3.594 1.00 94.31 93 GLU A O 1
ATOM 697 N N . LEU A 1 94 ? 10.687 -4.918 1.503 1.00 90.31 94 LEU A N 1
ATOM 698 C CA . LEU A 1 94 ? 9.899 -5.940 0.823 1.00 90.31 94 LEU A CA 1
ATOM 699 C C . LEU A 1 94 ? 10.826 -6.955 0.154 1.00 90.31 94 LEU A C 1
ATOM 701 O O . LEU A 1 94 ? 11.948 -6.627 -0.240 1.00 90.31 94 LEU A O 1
ATOM 705 N N . LEU A 1 95 ? 10.346 -8.193 0.028 1.00 89.88 95 LEU A N 1
ATOM 706 C CA . LEU A 1 95 ? 10.955 -9.171 -0.867 1.00 89.88 95 LEU A CA 1
ATOM 707 C C . LEU A 1 95 ? 10.484 -8.844 -2.283 1.00 89.88 95 LEU A C 1
ATOM 709 O O . LEU A 1 95 ? 9.285 -8.864 -2.555 1.00 89.88 95 LEU A O 1
ATOM 713 N N . LEU A 1 96 ? 11.420 -8.499 -3.153 1.00 89.69 96 LEU A N 1
ATOM 714 C CA . LEU A 1 96 ? 11.130 -8.144 -4.531 1.00 89.69 96 LEU A CA 1
ATOM 715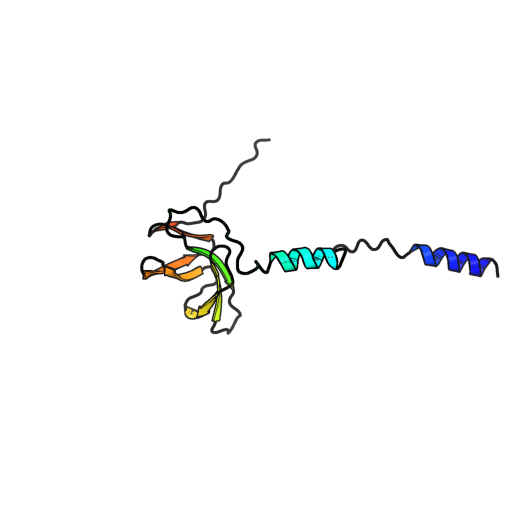 C C . LEU A 1 96 ? 11.039 -9.404 -5.405 1.00 89.69 96 LEU A C 1
ATOM 717 O O . LEU A 1 96 ? 11.533 -10.465 -5.012 1.00 89.69 96 LEU A O 1
ATOM 721 N N . PRO A 1 97 ? 10.437 -9.314 -6.604 1.00 84.44 97 PRO A N 1
ATOM 722 C CA . PRO A 1 97 ? 10.294 -10.459 -7.503 1.00 84.44 97 PRO A CA 1
ATOM 723 C C . PRO A 1 97 ? 11.626 -11.038 -8.001 1.00 84.44 97 PRO A C 1
ATOM 725 O O . PRO A 1 97 ? 11.657 -12.168 -8.473 1.00 84.44 97 PRO A O 1
ATOM 728 N N . ASP A 1 98 ? 12.732 -10.301 -7.872 1.00 83.81 98 ASP A N 1
ATOM 729 C CA . ASP A 1 98 ? 14.092 -10.791 -8.134 1.00 83.81 98 ASP A CA 1
ATOM 730 C C . ASP A 1 98 ? 14.678 -11.634 -6.978 1.00 83.81 98 ASP A C 1
ATOM 732 O O . ASP A 1 98 ? 15.830 -12.068 -7.041 1.00 83.81 98 ASP A O 1
ATOM 736 N N . GLY A 1 99 ? 13.904 -11.853 -5.909 1.00 85.19 99 GLY A N 1
ATOM 737 C CA . GLY A 1 99 ? 14.306 -12.583 -4.708 1.00 85.19 99 GLY A CA 1
ATOM 738 C C . GLY A 1 99 ? 15.189 -11.779 -3.751 1.00 85.19 99 GLY A C 1
ATOM 739 O O . GLY A 1 99 ? 15.551 -12.285 -2.685 1.00 85.19 99 GLY A O 1
ATOM 740 N N . LYS A 1 100 ? 15.538 -10.533 -4.084 1.00 88.19 100 LYS A N 1
ATOM 741 C CA . LYS A 1 100 ? 16.300 -9.651 -3.199 1.00 88.19 100 LYS A CA 1
ATOM 742 C C . LYS A 1 100 ? 15.361 -8.930 -2.248 1.00 88.19 100 LYS A C 1
ATOM 744 O O . LYS A 1 100 ? 14.159 -8.816 -2.475 1.00 88.19 100 LYS A O 1
ATOM 749 N N . ARG A 1 101 ? 15.923 -8.427 -1.152 1.00 90.31 101 ARG A N 1
ATOM 750 C CA . ARG A 1 101 ? 15.234 -7.459 -0.298 1.00 90.31 101 ARG A CA 1
ATOM 751 C C . ARG A 1 101 ? 15.629 -6.057 -0.700 1.00 90.31 101 ARG A C 1
ATOM 753 O O . ARG A 1 101 ? 16.794 -5.794 -0.990 1.00 90.31 101 ARG A O 1
ATOM 760 N N . GLY A 1 102 ? 14.661 -5.161 -0.668 1.00 90.94 102 GLY A N 1
ATOM 761 C CA . GLY A 1 102 ? 14.886 -3.761 -0.958 1.00 90.94 102 GLY A CA 1
ATOM 762 C C . GLY A 1 102 ? 13.797 -2.913 -0.341 1.00 90.94 102 GLY A C 1
ATOM 763 O O . GLY A 1 102 ? 12.675 -3.355 -0.081 1.00 90.94 102 GLY A O 1
ATOM 764 N N . ARG A 1 103 ? 14.184 -1.680 -0.044 1.00 93.62 103 ARG A N 1
ATOM 765 C CA . ARG A 1 103 ? 13.317 -0.701 0.587 1.00 93.62 103 ARG A CA 1
ATOM 766 C C . ARG A 1 103 ? 12.574 0.063 -0.498 1.00 93.62 103 ARG A C 1
ATOM 768 O O . ARG A 1 103 ? 13.211 0.757 -1.283 1.00 93.62 103 ARG A O 1
ATOM 775 N N . LEU A 1 104 ? 11.249 -0.035 -0.505 1.00 94.12 104 LEU A N 1
ATOM 776 C CA . LEU A 1 104 ? 10.390 0.838 -1.303 1.00 94.12 104 LEU A CA 1
ATOM 777 C C . LEU A 1 104 ? 9.834 1.930 -0.396 1.00 94.12 104 LEU A C 1
ATOM 779 O O . LEU A 1 104 ? 9.375 1.645 0.714 1.00 94.12 104 LEU A O 1
ATOM 783 N N . ARG A 1 105 ? 9.850 3.178 -0.862 1.00 94.88 105 ARG A N 1
ATOM 784 C CA . ARG A 1 105 ? 9.069 4.248 -0.238 1.00 94.88 105 ARG A CA 1
ATOM 785 C C . ARG A 1 105 ? 7.661 4.267 -0.799 1.00 94.88 105 ARG A C 1
ATOM 787 O O . ARG A 1 105 ? 7.382 3.723 -1.864 1.00 94.88 105 ARG A O 1
ATOM 794 N N . VAL A 1 106 ? 6.761 4.908 -0.073 1.00 93.38 106 VAL A N 1
ATOM 795 C CA . VAL A 1 106 ? 5.412 5.168 -0.565 1.00 93.38 106 VAL A CA 1
ATOM 796 C C . VAL A 1 106 ? 5.503 5.976 -1.862 1.00 93.38 106 VAL A C 1
ATOM 798 O O . VAL A 1 106 ? 6.123 7.035 -1.909 1.00 93.38 106 VAL A O 1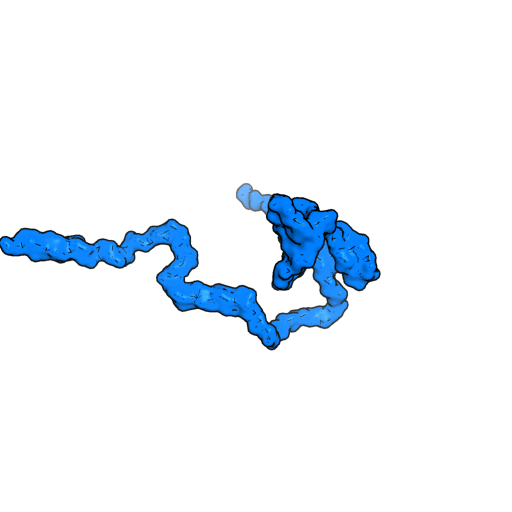
ATOM 801 N N . GLY A 1 107 ? 4.893 5.452 -2.921 1.00 91.38 107 GLY A N 1
ATOM 802 C CA . GLY A 1 107 ? 4.942 5.995 -4.274 1.00 91.38 107 GLY A CA 1
ATOM 803 C C . GLY A 1 107 ? 6.049 5.413 -5.155 1.00 91.38 107 GLY A C 1
ATOM 804 O O . GLY A 1 107 ? 5.913 5.507 -6.375 1.00 91.38 107 GLY A O 1
ATOM 805 N N . ASP A 1 108 ? 7.086 4.792 -4.576 1.00 93.06 108 ASP A N 1
ATOM 806 C CA . ASP A 1 108 ? 8.119 4.099 -5.348 1.00 93.06 108 ASP A CA 1
ATOM 807 C C . ASP A 1 108 ? 7.524 2.851 -6.021 1.00 93.06 108 ASP A C 1
ATOM 809 O O . ASP A 1 108 ? 6.632 2.170 -5.497 1.00 93.06 108 ASP A O 1
ATOM 813 N N . GLU A 1 109 ? 8.055 2.546 -7.197 1.00 92.44 109 GLU A N 1
ATOM 814 C CA . GLU A 1 109 ? 7.648 1.422 -8.024 1.00 92.44 109 GLU A CA 1
ATOM 815 C C . GLU A 1 109 ? 8.880 0.629 -8.439 1.00 92.44 109 GLU A C 1
ATOM 817 O O . GLU A 1 109 ? 9.787 1.154 -9.080 1.00 92.44 109 GLU A O 1
ATOM 822 N N . TRP A 1 110 ? 8.934 -0.642 -8.057 1.00 91.44 110 TRP A N 1
ATOM 823 C CA . TRP A 1 110 ? 9.932 -1.558 -8.572 1.00 91.44 110 TRP A CA 1
ATOM 824 C C . TRP A 1 110 ? 9.484 -2.116 -9.916 1.00 91.44 110 TRP A C 1
ATOM 826 O O . TRP A 1 110 ? 8.406 -2.704 -10.024 1.00 91.44 110 TRP A O 1
ATOM 836 N N . GLN A 1 111 ? 10.341 -1.972 -10.920 1.00 89.62 111 GLN A N 1
ATOM 837 C CA . GLN A 1 111 ? 10.124 -2.484 -12.262 1.00 89.62 111 GLN A CA 1
ATOM 838 C C . GLN A 1 111 ? 11.457 -2.943 -12.857 1.00 89.62 111 GLN A C 1
ATOM 840 O O . GLN A 1 111 ? 12.435 -2.201 -12.854 1.00 89.62 111 GLN A O 1
ATOM 845 N N . ASN A 1 112 ? 11.495 -4.166 -13.394 1.00 84.75 112 ASN A N 1
ATOM 846 C CA . ASN A 1 112 ? 12.657 -4.724 -14.102 1.00 84.75 112 ASN A CA 1
ATOM 847 C C . ASN A 1 112 ? 13.986 -4.650 -13.317 1.00 84.75 112 ASN A C 1
ATOM 849 O O . ASN A 1 112 ? 15.035 -4.383 -13.896 1.00 84.75 112 ASN A O 1
ATOM 853 N N . GLY A 1 113 ? 13.954 -4.882 -12.001 1.00 83.88 113 GLY A N 1
ATOM 854 C CA . GLY A 1 113 ? 15.159 -4.845 -11.161 1.00 83.88 113 GLY A CA 1
ATOM 855 C C . GLY A 1 113 ? 15.545 -3.454 -10.651 1.00 83.88 113 GLY A C 1
ATOM 856 O O . GLY A 1 113 ? 16.504 -3.340 -9.891 1.00 83.88 113 GLY A O 1
ATOM 857 N N . GLU A 1 114 ? 14.800 -2.410 -11.011 1.00 87.12 114 GLU A N 1
ATOM 858 C CA . GLU A 1 114 ? 15.080 -1.027 -10.631 1.00 87.12 114 GLU A CA 1
ATOM 859 C C . GLU A 1 114 ? 13.930 -0.441 -9.801 1.00 87.12 114 GLU A C 1
ATOM 861 O O . GLU A 1 114 ? 12.759 -0.679 -10.091 1.00 87.12 114 GLU A O 1
ATOM 866 N N . ILE A 1 115 ? 14.253 0.339 -8.765 1.00 89.06 115 ILE A N 1
ATOM 867 C CA . ILE A 1 115 ? 13.265 1.092 -7.980 1.00 89.06 115 ILE A CA 1
ATOM 868 C C . ILE A 1 115 ? 13.159 2.497 -8.569 1.00 89.06 115 ILE A C 1
ATOM 870 O O . ILE A 1 115 ? 14.121 3.264 -8.545 1.00 89.06 115 ILE A O 1
ATOM 874 N N . ARG A 1 116 ? 11.979 2.840 -9.078 1.00 89.31 116 ARG A N 1
ATOM 875 C CA . ARG A 1 116 ? 11.683 4.126 -9.704 1.00 89.31 116 ARG A CA 1
ATOM 876 C C . ARG A 1 116 ? 10.875 5.011 -8.756 1.00 89.31 116 ARG A C 1
ATOM 878 O O . ARG A 1 116 ? 9.828 4.576 -8.274 1.00 89.31 116 ARG A O 1
ATOM 885 N N . PRO A 1 117 ? 11.325 6.248 -8.489 1.00 87.06 117 PRO A N 1
ATOM 886 C CA . PRO A 1 117 ? 10.564 7.190 -7.683 1.00 87.06 117 PRO A CA 1
ATOM 887 C C . PRO A 1 117 ? 9.328 7.711 -8.434 1.00 87.06 117 PRO A C 1
ATOM 889 O O . PRO A 1 117 ? 9.284 7.673 -9.669 1.00 87.06 117 PRO A O 1
ATOM 892 N N . PRO A 1 118 ? 8.327 8.249 -7.715 1.00 84.75 118 PRO A N 1
ATOM 893 C CA . PRO A 1 118 ? 7.136 8.809 -8.339 1.00 84.75 118 PRO A CA 1
ATOM 894 C C . PRO A 1 118 ? 7.479 10.045 -9.186 1.00 84.75 118 PRO A C 1
ATOM 896 O O . PRO A 1 118 ? 8.113 10.990 -8.717 1.00 84.75 118 PRO A O 1
ATOM 899 N N . VAL A 1 119 ? 7.021 10.060 -10.440 1.00 82.56 119 VAL A N 1
ATOM 900 C CA . VAL A 1 119 ? 7.193 11.199 -11.353 1.00 82.56 119 VAL A CA 1
ATOM 901 C C . VAL A 1 119 ? 6.062 12.202 -11.131 1.00 82.56 119 VAL A C 1
ATOM 903 O O . VAL A 1 119 ? 4.913 11.938 -11.482 1.00 82.56 119 VAL A O 1
ATOM 906 N N . VAL A 1 120 ? 6.386 13.372 -10.581 1.00 79.50 120 VAL A N 1
ATOM 907 C CA . VAL A 1 120 ? 5.438 14.484 -10.422 1.00 79.50 120 VAL A CA 1
ATOM 908 C C . VAL A 1 120 ? 5.570 15.420 -11.623 1.00 79.50 120 VAL A C 1
ATOM 910 O O . VAL A 1 120 ? 6.602 16.063 -11.806 1.00 79.50 120 VAL A O 1
ATOM 913 N N . LYS A 1 121 ? 4.532 15.501 -12.462 1.00 81.88 121 LYS A N 1
ATOM 914 C CA . LYS A 1 121 ? 4.463 16.471 -13.565 1.00 81.88 121 LYS A CA 1
ATOM 915 C C . LYS A 1 121 ? 3.757 17.731 -13.071 1.00 81.88 121 LYS A C 1
ATOM 917 O O . LYS A 1 121 ? 2.571 17.683 -12.768 1.00 81.88 121 LYS A O 1
ATOM 922 N N . ILE A 1 122 ? 4.477 18.848 -12.996 1.00 82.25 122 ILE A N 1
ATOM 923 C CA . ILE A 1 122 ? 3.897 20.156 -12.672 1.00 82.25 122 ILE A CA 1
ATOM 924 C C . ILE A 1 122 ? 3.523 20.829 -13.994 1.00 82.25 122 ILE A C 1
ATOM 926 O O . ILE A 1 122 ? 4.403 21.272 -14.731 1.00 82.25 122 ILE A O 1
ATOM 930 N N . GLN A 1 123 ? 2.231 20.882 -14.313 1.00 82.06 123 GLN A N 1
ATOM 931 C CA . GLN A 1 123 ? 1.729 21.733 -15.391 1.00 82.06 123 GLN A CA 1
ATOM 932 C C . GLN A 1 123 ? 1.544 23.142 -14.821 1.00 82.06 123 GLN A C 1
ATOM 934 O O . GLN A 1 123 ? 0.839 23.322 -13.833 1.00 82.06 123 GLN A O 1
ATOM 939 N N . ARG A 1 124 ? 2.241 24.132 -15.386 1.00 81.88 124 ARG A N 1
ATOM 940 C CA . ARG A 1 124 ? 1.963 25.541 -15.094 1.00 81.88 124 ARG A CA 1
ATOM 941 C C . ARG A 1 124 ? 0.891 25.996 -16.067 1.00 81.88 124 ARG A C 1
ATOM 943 O O . ARG A 1 124 ? 1.172 26.059 -17.263 1.00 81.88 124 ARG A O 1
ATOM 950 N N . ASP A 1 125 ? -0.290 26.311 -15.554 1.00 78.81 125 ASP A N 1
ATOM 951 C CA . ASP A 1 125 ? -1.302 27.008 -16.339 1.00 78.81 125 ASP A CA 1
ATOM 952 C C . ASP A 1 125 ? -0.745 28.379 -16.729 1.00 78.81 125 ASP A C 1
ATOM 954 O O . ASP A 1 125 ? -0.345 29.173 -15.874 1.00 78.81 125 ASP A O 1
ATOM 958 N N . GLN A 1 126 ? -0.640 28.624 -18.035 1.00 73.00 126 GLN A N 1
ATOM 959 C CA . GLN A 1 126 ? -0.369 29.956 -18.557 1.00 73.00 126 GLN A CA 1
ATOM 960 C C . GLN A 1 126 ? -1.715 30.655 -18.726 1.00 73.00 126 GLN A C 1
ATOM 962 O O . GLN A 1 126 ? -2.521 30.244 -19.560 1.00 73.00 126 GLN A O 1
ATOM 967 N N . HIS A 1 127 ? -1.954 31.651 -17.875 1.00 61.72 127 HIS A N 1
ATOM 968 C CA . HIS A 1 127 ? -3.040 32.617 -18.005 1.00 61.72 127 HIS A CA 1
ATOM 969 C C . HIS A 1 127 ? -2.602 33.796 -18.869 1.00 61.72 127 HIS A C 1
ATOM 971 O O . HIS A 1 127 ? -1.426 34.210 -18.733 1.00 61.72 127 HIS A O 1
#

Secondary structure (DSSP, 8-state):
-HHHHHHHHHHTT-SS----TT-S-SSHHHHHHHHHHHS--TT------TTS---EEEEEEEE-TT-SEEEEEETTS-EEEEEGGGEETTEEEEE-TTS-EEEEETT-EEETTEEEPP---------

Radius of gyration: 25.41 Å; chains: 1; bounding box: 77×47×41 Å

Sequence (127 aa):
MKRLVLLLMLVSLSANAADELGRLFYTPAERRMIDLRQFPAAGADKQTEAGAPAGIKLRGVVRATGSKHATLWLNDGKAESTSAQRATNDGAELLLPDGKRGRLRVGDEWQNGEIRPPVVKIQRDQH